Protein AF-A0A1Y2F1M3-F1 (afdb_monomer_lite)

Foldseek 3Di:
DDDDDPVRVVLVVCLVCVLVDQEPDAPPPDDPVSVLSSLLSDDLVSLVSHCVVYVVLLPDPSSQVSLLVVCCVVPVPVSVVVVVPDPPDRSNVVSVVVVVVVVVVVVVVVVVVVVVVVVVVVVVVVPDDDPPPDPDPPPDDDDDDDDDDDDDDDDDDDDDDDPDDDDDDDPDDDDDDDD

Organism: Protomyces lactucae-debilis (NCBI:txid2754530)

Radius of gyration: 35.71 Å; chains: 1; bounding box: 75×44×107 Å

Secondary structure (DSSP, 8-state):
-PPPPHHHHHHHHHHHTGGG-----STTSS-HHHHHHHHTT--HHHHHHHHHH-HHHHTSHHHHHHHHHHHHHH-HHHHHHHHHH-TT--HHHHHHHHHHHHHHHHHHHHHHHHHHHHHHHHHHHHT------------------------PPP-------------------------

Structure (mmCIF, N/CA/C/O backbone):
data_AF-A0A1Y2F1M3-F1
#
_entry.id   AF-A0A1Y2F1M3-F1
#
loop_
_atom_site.group_PDB
_atom_site.id
_atom_site.type_symbol
_atom_site.label_atom_id
_atom_site.label_alt_id
_atom_site.label_comp_id
_atom_site.label_asym_id
_atom_site.label_entity_id
_atom_site.label_seq_id
_atom_site.pdbx_PDB_ins_code
_atom_site.Cartn_x
_atom_site.Cartn_y
_atom_site.Cartn_z
_atom_site.occupancy
_atom_site.B_iso_or_equiv
_atom_site.auth_seq_id
_atom_site.auth_comp_id
_atom_site.auth_asym_id
_atom_site.auth_atom_id
_atom_site.pdbx_PDB_model_num
ATOM 1 N N . MET A 1 1 ? -11.551 -14.671 -33.622 1.00 55.53 1 MET A N 1
ATOM 2 C CA . MET A 1 1 ? -10.837 -14.282 -32.387 1.00 55.53 1 MET A CA 1
ATOM 3 C C . MET A 1 1 ? -9.359 -14.184 -32.732 1.00 55.53 1 MET A C 1
ATOM 5 O O . MET A 1 1 ? -8.810 -15.212 -33.111 1.00 55.53 1 MET A O 1
ATOM 9 N N . PRO A 1 2 ? -8.728 -12.999 -32.718 1.00 70.25 2 PRO A N 1
ATOM 10 C CA . PRO A 1 2 ? -7.291 -12.905 -32.959 1.00 70.25 2 PRO A CA 1
ATOM 11 C C . PRO A 1 2 ? -6.538 -13.632 -31.836 1.00 70.25 2 PRO A C 1
ATOM 13 O O . PRO A 1 2 ? -6.826 -13.426 -30.657 1.00 70.25 2 PRO A O 1
ATOM 16 N N . LEU A 1 3 ? -5.614 -14.520 -32.206 1.00 75.38 3 LEU A N 1
ATOM 17 C CA . LEU A 1 3 ? -4.755 -15.226 -31.258 1.00 75.38 3 LEU A CA 1
ATOM 18 C C . LEU A 1 3 ? -3.787 -14.218 -30.631 1.00 75.38 3 LEU A C 1
ATOM 20 O O . LEU A 1 3 ? -3.111 -13.475 -31.343 1.00 75.38 3 LEU A O 1
ATOM 24 N N . ALA A 1 4 ? -3.746 -14.174 -29.298 1.00 80.94 4 ALA A N 1
ATOM 25 C CA . ALA A 1 4 ? -2.808 -13.323 -28.578 1.00 80.94 4 ALA A CA 1
ATOM 26 C C . ALA A 1 4 ? -1.370 -13.741 -28.907 1.00 80.94 4 ALA A C 1
ATOM 28 O O . ALA A 1 4 ? -1.061 -14.933 -28.973 1.00 80.94 4 ALA A O 1
ATOM 29 N N . SER A 1 5 ? -0.483 -12.765 -29.096 1.00 89.50 5 SER A N 1
ATOM 30 C CA . SER A 1 5 ? 0.927 -13.059 -29.349 1.00 89.50 5 SER A CA 1
ATOM 31 C C . SER A 1 5 ? 1.571 -13.720 -28.127 1.00 89.50 5 SER A C 1
ATOM 33 O O . SER A 1 5 ? 1.155 -13.487 -26.988 1.00 89.50 5 SER A O 1
ATOM 35 N N . L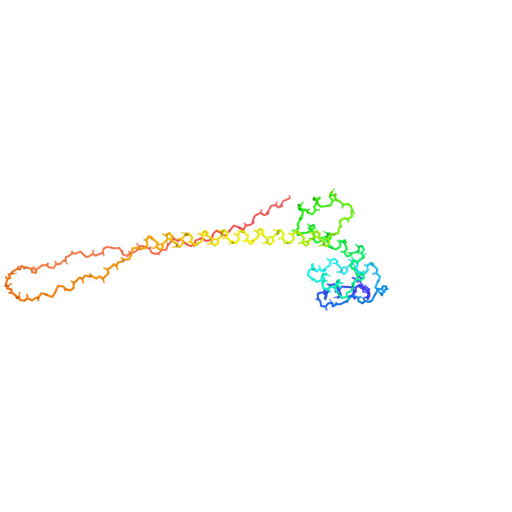EU A 1 6 ? 2.632 -14.507 -28.341 1.00 88.19 6 LEU A N 1
ATOM 36 C CA . LEU A 1 6 ? 3.381 -15.144 -27.249 1.00 88.19 6 LEU A CA 1
ATOM 37 C C . LEU A 1 6 ? 3.808 -14.117 -26.187 1.00 88.19 6 LEU A C 1
ATOM 39 O O . LEU A 1 6 ? 3.629 -14.342 -24.993 1.00 88.19 6 LEU A O 1
ATOM 43 N N . LYS A 1 7 ? 4.262 -12.937 -26.629 1.00 86.00 7 LYS A N 1
ATOM 44 C CA . LYS A 1 7 ? 4.606 -11.810 -25.754 1.00 86.00 7 LYS A CA 1
ATOM 45 C C . LYS A 1 7 ? 3.440 -11.410 -24.844 1.00 86.00 7 LYS A C 1
ATOM 47 O O . LYS A 1 7 ? 3.637 -11.231 -23.647 1.00 86.00 7 LYS A O 1
ATOM 52 N N . GLN A 1 8 ? 2.232 -11.279 -25.392 1.00 86.50 8 GLN A N 1
ATOM 53 C CA . GLN A 1 8 ? 1.041 -10.916 -24.617 1.00 86.50 8 GLN A CA 1
ATOM 54 C C . GLN A 1 8 ? 0.653 -12.007 -23.616 1.00 86.50 8 GLN A C 1
ATOM 56 O O . GLN A 1 8 ? 0.265 -11.692 -22.494 1.00 86.50 8 GLN A O 1
ATOM 61 N N . LEU A 1 9 ? 0.779 -13.283 -23.988 1.00 87.69 9 LEU A N 1
ATOM 62 C CA . LEU A 1 9 ? 0.504 -14.403 -23.084 1.00 87.69 9 LEU A CA 1
ATOM 63 C C . LEU A 1 9 ? 1.491 -14.439 -21.912 1.00 87.69 9 LEU A C 1
ATOM 65 O O . LEU A 1 9 ? 1.062 -14.566 -20.764 1.00 87.69 9 LEU A O 1
ATOM 69 N N . CYS A 1 10 ? 2.785 -14.256 -22.183 1.00 87.31 10 CYS A N 1
ATOM 70 C CA . CYS A 1 10 ? 3.816 -14.173 -21.151 1.00 87.31 10 CYS A CA 1
ATOM 71 C C . CYS A 1 10 ? 3.566 -12.991 -20.210 1.00 87.31 10 CYS A C 1
ATOM 73 O O . CYS A 1 10 ? 3.515 -13.185 -18.999 1.00 87.31 10 CYS A O 1
ATOM 75 N N . LEU A 1 11 ? 3.316 -11.795 -20.753 1.00 87.06 11 LEU A N 1
ATOM 76 C CA . LEU A 1 11 ? 2.997 -10.607 -19.956 1.00 87.06 11 LEU A CA 1
ATOM 77 C C . LEU A 1 11 ? 1.764 -10.817 -19.079 1.00 87.06 11 LEU A C 1
ATOM 79 O O . LEU A 1 11 ? 1.806 -10.542 -17.886 1.00 87.06 11 LEU A O 1
ATOM 83 N N . ASN A 1 12 ? 0.689 -11.373 -19.638 1.00 87.19 12 ASN A N 1
ATOM 84 C CA . ASN A 1 12 ? -0.524 -11.658 -18.880 1.00 87.19 12 ASN A CA 1
ATOM 85 C C . ASN A 1 12 ? -0.277 -12.666 -17.753 1.00 87.19 12 ASN A C 1
ATOM 87 O O . ASN A 1 12 ? -0.852 -12.526 -16.674 1.00 87.19 12 ASN A O 1
ATOM 91 N N . SER A 1 13 ? 0.561 -13.678 -17.986 1.00 87.94 13 SER A N 1
ATOM 92 C CA . SER A 1 13 ? 0.945 -14.643 -16.953 1.00 87.94 13 SER A CA 1
ATOM 93 C C . SER A 1 13 ? 1.765 -13.974 -15.845 1.00 87.94 13 SER A C 1
ATOM 95 O O . SER A 1 13 ? 1.431 -14.104 -14.665 1.00 87.94 13 SER A O 1
ATOM 97 N N . CYS A 1 14 ? 2.767 -13.172 -16.216 1.00 86.06 14 CYS A N 1
ATOM 98 C CA . CYS A 1 14 ? 3.593 -12.423 -15.272 1.00 86.06 14 CYS A CA 1
ATOM 99 C C . CYS A 1 14 ? 2.761 -11.435 -14.447 1.00 86.06 14 CYS A C 1
ATOM 101 O O . CYS A 1 14 ? 2.867 -11.439 -13.227 1.00 86.06 14 CYS A O 1
ATOM 103 N N . SER A 1 15 ? 1.862 -10.663 -15.064 1.00 85.69 15 SER A N 1
ATOM 104 C CA . SER A 1 15 ? 0.966 -9.741 -14.352 1.00 85.69 15 SER A CA 1
ATOM 105 C C . SER A 1 15 ? 0.033 -10.467 -13.378 1.00 85.69 15 SER A C 1
ATOM 107 O O . SER A 1 15 ? -0.210 -9.982 -12.274 1.00 85.69 15 SER A O 1
ATOM 109 N N . LYS A 1 16 ? -0.472 -11.655 -13.742 1.00 86.81 16 LYS A N 1
ATOM 110 C CA . LYS A 1 16 ? -1.315 -12.476 -12.852 1.00 86.81 16 LYS A CA 1
ATOM 111 C C . LYS A 1 16 ? -0.541 -13.018 -11.653 1.00 86.81 16 LYS A C 1
ATOM 113 O O . LYS A 1 16 ? -1.089 -13.102 -10.553 1.00 86.81 16 LYS A O 1
ATOM 118 N N . HIS A 1 17 ? 0.718 -13.388 -11.859 1.00 86.31 17 HIS A N 1
ATOM 119 C CA . HIS A 1 17 ? 1.570 -14.000 -10.842 1.00 86.31 17 HIS A CA 1
ATOM 120 C C . HIS A 1 17 ? 2.622 -13.046 -10.272 1.00 86.31 17 HIS A C 1
ATOM 122 O O . HIS A 1 17 ? 3.527 -13.494 -9.577 1.00 86.31 17 HIS A O 1
ATOM 128 N N . ILE A 1 18 ? 2.455 -11.736 -10.469 1.00 85.31 18 ILE A N 1
ATOM 129 C CA . ILE A 1 18 ? 3.418 -10.701 -10.072 1.00 85.31 18 ILE A CA 1
ATOM 130 C C . ILE A 1 18 ? 3.760 -10.744 -8.578 1.00 85.31 18 ILE A C 1
ATOM 132 O O . ILE A 1 18 ? 4.882 -10.47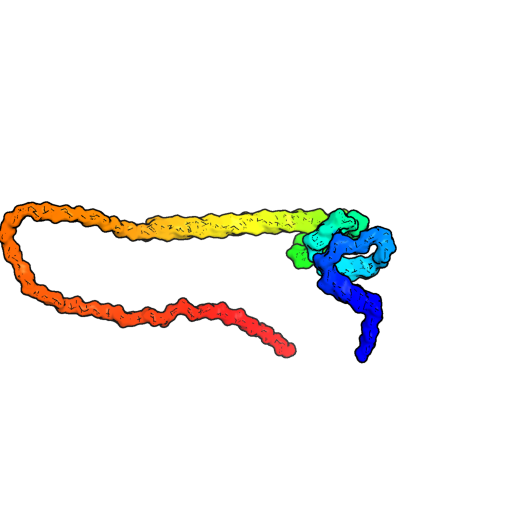4 -8.183 1.00 85.31 18 ILE A O 1
ATOM 136 N N . ARG A 1 19 ? 2.817 -11.181 -7.735 1.00 82.75 19 ARG A N 1
ATOM 137 C CA . ARG A 1 19 ? 3.015 -11.343 -6.282 1.00 82.75 19 ARG A CA 1
ATOM 138 C C . ARG A 1 19 ? 3.981 -12.469 -5.904 1.00 82.75 19 ARG A C 1
ATOM 140 O O . ARG A 1 19 ? 4.416 -12.530 -4.765 1.00 82.75 19 ARG A O 1
ATOM 147 N N . ARG A 1 20 ? 4.236 -13.400 -6.825 1.00 85.81 20 ARG A N 1
ATOM 148 C CA . ARG A 1 20 ? 5.193 -14.501 -6.657 1.00 85.81 20 ARG A CA 1
ATOM 149 C C . ARG A 1 20 ? 6.558 -14.162 -7.247 1.00 85.81 20 ARG A C 1
ATOM 151 O O . ARG A 1 20 ? 7.470 -14.967 -7.117 1.00 85.81 20 ARG A O 1
ATOM 158 N N . LEU A 1 21 ? 6.675 -13.030 -7.942 1.00 83.81 21 LEU A N 1
ATOM 159 C CA . LEU A 1 21 ? 7.947 -12.591 -8.481 1.00 83.81 21 LEU A CA 1
ATOM 160 C C . LEU A 1 21 ? 8.755 -11.953 -7.361 1.00 83.81 21 LEU A C 1
ATOM 162 O O . LEU A 1 21 ? 8.313 -11.017 -6.698 1.00 83.81 21 LEU A O 1
ATOM 166 N N . ASP A 1 22 ? 9.935 -12.520 -7.159 1.00 82.75 22 ASP A N 1
ATOM 167 C CA . ASP A 1 22 ? 10.855 -12.123 -6.110 1.00 82.75 22 ASP A CA 1
ATOM 168 C C . ASP A 1 22 ? 11.812 -11.019 -6.568 1.00 82.75 22 ASP A C 1
ATOM 170 O O . ASP A 1 22 ? 12.221 -10.204 -5.749 1.00 82.75 22 ASP A O 1
ATOM 174 N N . SER A 1 23 ? 12.151 -10.991 -7.857 1.00 80.94 23 SER A N 1
ATOM 175 C CA . SER A 1 23 ? 13.019 -10.006 -8.506 1.00 80.94 23 SER A CA 1
ATOM 176 C C . SER A 1 23 ? 12.590 -9.840 -9.966 1.00 80.94 23 SER A C 1
ATOM 178 O O . SER A 1 23 ? 12.027 -10.765 -10.561 1.00 80.94 23 SER A O 1
ATOM 180 N N . LEU A 1 24 ? 12.849 -8.663 -10.541 1.00 80.00 24 LEU A N 1
ATOM 181 C CA . LEU A 1 24 ? 12.664 -8.390 -11.972 1.00 80.00 24 LEU A CA 1
ATOM 182 C C . LEU A 1 24 ? 13.940 -8.647 -12.792 1.00 80.00 24 LEU A C 1
ATOM 184 O O . LEU A 1 24 ? 13.949 -8.378 -13.990 1.00 80.00 24 LEU A O 1
ATOM 188 N N . GLY A 1 25 ? 14.981 -9.206 -12.168 1.00 79.31 25 GLY A N 1
ATOM 189 C CA . GLY A 1 25 ? 16.287 -9.431 -12.780 1.00 79.31 25 GLY A CA 1
ATOM 190 C C . GLY A 1 25 ? 17.208 -8.216 -12.671 1.00 79.31 25 GLY A C 1
ATOM 191 O O . GLY A 1 25 ? 16.976 -7.305 -11.868 1.00 79.31 25 GLY A O 1
ATOM 192 N N . ASP A 1 26 ? 18.266 -8.236 -13.474 1.00 78.88 26 ASP A N 1
ATOM 193 C CA . ASP A 1 26 ? 19.271 -7.179 -13.536 1.00 78.88 26 ASP A CA 1
ATOM 194 C C . ASP A 1 26 ? 18.840 -6.020 -14.442 1.00 78.88 26 ASP A C 1
ATOM 196 O O . ASP A 1 26 ? 17.967 -6.147 -15.311 1.00 78.88 26 ASP A O 1
ATOM 200 N N . GLU A 1 27 ? 19.477 -4.873 -14.224 1.00 75.44 27 GLU A N 1
ATOM 201 C CA . GLU A 1 27 ? 19.239 -3.650 -14.980 1.00 75.44 27 GLU A CA 1
ATOM 202 C C . GLU A 1 27 ? 19.441 -3.881 -16.490 1.00 75.44 27 GLU A C 1
ATOM 204 O O . GLU A 1 27 ? 20.417 -4.488 -16.930 1.00 75.44 27 GLU A O 1
ATOM 209 N N . GLY A 1 28 ? 18.490 -3.415 -17.303 1.00 71.62 28 GLY A N 1
ATOM 210 C CA . GLY A 1 28 ? 18.563 -3.487 -18.768 1.00 71.62 28 GLY A CA 1
ATOM 211 C C . GLY A 1 28 ? 18.064 -4.788 -19.410 1.00 71.62 28 GLY A C 1
ATOM 212 O O . GLY A 1 28 ? 17.881 -4.816 -20.626 1.00 71.62 28 GLY A O 1
ATOM 213 N N . LEU A 1 29 ? 17.765 -5.842 -18.639 1.00 78.69 29 LEU A N 1
ATOM 214 C CA . LEU A 1 29 ? 17.226 -7.094 -19.198 1.00 78.69 29 LEU A CA 1
ATOM 215 C C . LEU A 1 29 ? 15.770 -6.968 -19.665 1.00 78.69 29 LEU A C 1
ATOM 217 O O . LEU A 1 29 ? 15.358 -7.630 -20.621 1.00 78.69 29 LEU A O 1
ATOM 221 N N . LEU A 1 30 ? 14.974 -6.133 -18.991 1.00 80.12 30 LEU A N 1
ATOM 222 C CA . LEU A 1 30 ? 13.570 -5.922 -19.330 1.00 80.12 30 LEU A CA 1
ATOM 223 C C . LEU A 1 30 ? 13.354 -4.540 -19.957 1.00 80.12 30 LEU A C 1
ATOM 225 O O . LEU A 1 30 ? 13.775 -3.532 -19.390 1.00 80.12 30 LEU A O 1
ATOM 229 N N . PRO A 1 31 ? 12.615 -4.455 -21.078 1.00 83.81 31 PRO A N 1
ATOM 230 C CA . PRO A 1 31 ? 12.198 -3.174 -21.627 1.00 83.81 31 PRO A CA 1
ATOM 231 C C . PRO A 1 31 ? 11.356 -2.379 -20.624 1.00 83.81 31 PRO A C 1
ATOM 233 O O . PRO A 1 31 ? 10.439 -2.927 -20.007 1.00 83.81 31 PRO A O 1
ATOM 236 N N . VAL A 1 32 ? 11.580 -1.065 -20.554 1.00 80.88 32 VAL A N 1
ATOM 237 C CA . VAL A 1 32 ? 10.852 -0.141 -19.660 1.00 80.88 32 VAL A CA 1
ATOM 238 C C . VAL A 1 32 ? 9.332 -0.281 -19.808 1.00 80.88 32 VAL A C 1
ATOM 240 O O . VAL A 1 32 ? 8.611 -0.391 -18.822 1.00 80.88 32 VAL A O 1
ATOM 243 N N . ALA A 1 33 ? 8.839 -0.421 -21.043 1.00 83.31 33 ALA A N 1
ATOM 244 C CA . ALA A 1 33 ? 7.413 -0.608 -21.318 1.00 83.31 33 ALA A CA 1
ATOM 245 C C . ALA A 1 33 ? 6.816 -1.888 -20.697 1.00 83.31 33 ALA A C 1
ATOM 247 O O . ALA A 1 33 ? 5.624 -1.930 -20.394 1.00 83.31 33 ALA A O 1
ATOM 248 N N . VAL A 1 34 ? 7.618 -2.945 -20.524 1.00 84.25 34 VAL A N 1
ATOM 249 C CA . VAL A 1 34 ? 7.188 -4.182 -19.855 1.00 84.25 34 VAL A CA 1
ATOM 250 C C . VAL A 1 34 ? 7.118 -3.963 -18.349 1.00 84.25 34 VAL A C 1
ATOM 252 O O . VAL A 1 34 ? 6.125 -4.334 -17.726 1.00 84.25 34 VAL A O 1
ATOM 255 N N . ILE A 1 35 ? 8.131 -3.310 -17.781 1.00 85.62 35 ILE A N 1
ATOM 256 C CA . ILE A 1 35 ? 8.192 -2.979 -16.353 1.00 85.62 35 ILE A CA 1
ATOM 257 C C . ILE A 1 35 ? 6.983 -2.120 -15.968 1.00 85.62 35 ILE A C 1
ATOM 259 O O . ILE A 1 35 ? 6.242 -2.487 -15.059 1.00 85.62 35 ILE A O 1
ATOM 263 N N . ALA A 1 36 ? 6.697 -1.070 -16.740 1.00 85.31 36 ALA A N 1
ATOM 264 C CA . ALA A 1 36 ? 5.530 -0.203 -16.574 1.00 85.31 36 ALA A CA 1
ATOM 265 C C . ALA A 1 36 ? 4.207 -0.983 -16.477 1.00 85.31 36 ALA A C 1
ATOM 267 O O . ALA A 1 36 ? 3.336 -0.691 -15.658 1.00 85.31 36 ALA A O 1
ATOM 268 N N . GLN A 1 37 ? 4.028 -1.996 -17.331 1.00 85.44 37 GLN A N 1
ATOM 269 C CA . GLN A 1 37 ? 2.811 -2.810 -17.354 1.00 85.44 37 GLN A CA 1
ATOM 270 C C . GLN A 1 37 ? 2.717 -3.748 -16.153 1.00 85.44 37 GLN A C 1
ATOM 272 O O . GLN A 1 37 ? 1.628 -3.930 -15.608 1.00 85.44 37 GLN A O 1
ATOM 277 N N . LEU A 1 38 ? 3.840 -4.325 -15.731 1.00 85.19 38 LEU A N 1
ATOM 278 C CA . LEU A 1 38 ? 3.889 -5.208 -14.571 1.00 85.19 38 LEU A CA 1
ATOM 279 C C . LEU A 1 38 ? 3.634 -4.426 -13.277 1.00 85.19 38 LEU A C 1
ATOM 281 O O . LEU A 1 38 ? 2.793 -4.837 -12.475 1.00 85.19 38 LEU A O 1
ATOM 285 N N . LEU A 1 39 ? 4.284 -3.269 -13.111 1.00 86.06 39 LEU A N 1
ATOM 286 C CA . LEU A 1 39 ? 4.196 -2.435 -11.910 1.00 86.06 39 LEU A CA 1
ATOM 287 C C . LEU A 1 39 ? 2.778 -1.922 -11.626 1.00 86.06 39 LEU A C 1
ATOM 289 O O . LEU A 1 39 ? 2.384 -1.839 -10.466 1.00 86.06 39 LEU A O 1
ATOM 293 N N . LYS A 1 40 ? 1.951 -1.691 -12.654 1.00 84.75 40 LYS A N 1
ATOM 294 C CA . LYS A 1 40 ? 0.533 -1.297 -12.490 1.00 84.75 40 LYS A CA 1
ATOM 295 C C . LYS A 1 40 ? -0.296 -2.281 -11.661 1.00 84.75 40 LYS A C 1
ATOM 297 O O . LYS A 1 40 ? -1.297 -1.894 -11.058 1.00 84.75 40 LYS A O 1
ATOM 302 N N . HIS A 1 41 ? 0.084 -3.556 -11.659 1.00 84.44 41 HIS A N 1
ATOM 303 C CA . HIS A 1 41 ? -0.634 -4.616 -10.951 1.00 84.44 41 HIS A CA 1
ATOM 304 C C . HIS A 1 41 ? 0.003 -4.989 -9.608 1.00 84.44 41 HIS A C 1
ATOM 306 O O . HIS A 1 41 ? -0.561 -5.799 -8.863 1.00 84.44 41 HIS A O 1
ATOM 312 N N . VAL A 1 42 ? 1.158 -4.405 -9.289 1.00 88.56 42 VAL A N 1
ATOM 313 C CA . VAL A 1 42 ? 1.871 -4.650 -8.039 1.00 88.56 42 VAL A CA 1
ATOM 314 C C . VAL A 1 42 ? 1.108 -4.007 -6.875 1.00 88.56 42 VAL A C 1
ATOM 316 O O . VAL A 1 42 ? 0.364 -3.040 -7.025 1.00 88.56 42 VAL A O 1
ATOM 319 N N . LEU A 1 43 ? 1.219 -4.619 -5.697 1.00 89.25 43 LEU A N 1
ATOM 320 C CA . LEU A 1 43 ? 0.732 -4.037 -4.449 1.00 89.25 43 LEU A CA 1
ATOM 321 C C . LEU A 1 43 ? 1.867 -3.249 -3.784 1.00 89.25 43 LEU A C 1
ATOM 323 O O . LEU A 1 43 ? 2.998 -3.726 -3.847 1.00 89.25 43 LEU A O 1
ATOM 327 N N . PRO A 1 44 ? 1.577 -2.164 -3.048 1.00 89.31 44 PRO A N 1
ATOM 328 C CA . PRO A 1 44 ? 2.592 -1.365 -2.353 1.00 89.31 44 PRO A CA 1
ATOM 329 C C . PRO A 1 44 ? 3.614 -2.196 -1.556 1.00 89.31 44 PRO A C 1
ATOM 331 O O . PRO A 1 44 ? 4.818 -2.016 -1.699 1.00 89.31 44 PRO A O 1
ATOM 334 N N . ASP A 1 45 ? 3.145 -3.183 -0.786 1.00 88.75 45 ASP A N 1
ATOM 335 C CA . ASP A 1 45 ? 4.019 -4.038 0.033 1.00 88.75 45 ASP A CA 1
ATOM 336 C C . ASP A 1 45 ? 4.946 -4.931 -0.804 1.00 88.75 45 ASP A C 1
ATOM 338 O O . ASP A 1 45 ? 6.050 -5.264 -0.381 1.00 88.75 45 ASP A O 1
ATOM 342 N N . HIS A 1 46 ? 4.492 -5.357 -1.986 1.00 89.88 46 HIS A N 1
ATOM 343 C CA . HIS A 1 46 ? 5.320 -6.135 -2.907 1.00 89.88 46 HIS A CA 1
ATOM 344 C C . HIS A 1 46 ? 6.277 -5.234 -3.685 1.00 89.88 46 HIS A C 1
ATOM 346 O O . HIS A 1 46 ? 7.389 -5.663 -3.966 1.00 89.88 46 HIS A O 1
ATOM 352 N N . LEU A 1 47 ? 5.877 -3.997 -3.992 1.00 90.25 47 LEU A N 1
ATOM 353 C CA . LEU A 1 47 ? 6.744 -3.021 -4.644 1.00 90.25 47 LEU A CA 1
ATOM 354 C C . LEU A 1 47 ? 7.972 -2.720 -3.778 1.00 90.25 47 LEU A C 1
ATOM 356 O O . LEU A 1 47 ? 9.086 -2.778 -4.281 1.00 90.25 47 LEU A O 1
ATOM 360 N N . LEU A 1 48 ? 7.785 -2.540 -2.464 1.00 89.31 48 LEU A N 1
ATOM 361 C CA . LEU A 1 48 ? 8.897 -2.377 -1.517 1.00 89.31 48 LEU A CA 1
ATOM 362 C C . LEU A 1 48 ? 9.868 -3.561 -1.544 1.00 89.31 48 LEU A C 1
ATOM 364 O O . LEU A 1 48 ? 11.073 -3.362 -1.641 1.00 89.31 48 LEU A O 1
ATOM 368 N N . LYS A 1 49 ? 9.350 -4.794 -1.508 1.00 89.88 49 LYS A N 1
ATOM 369 C CA . LYS A 1 49 ? 10.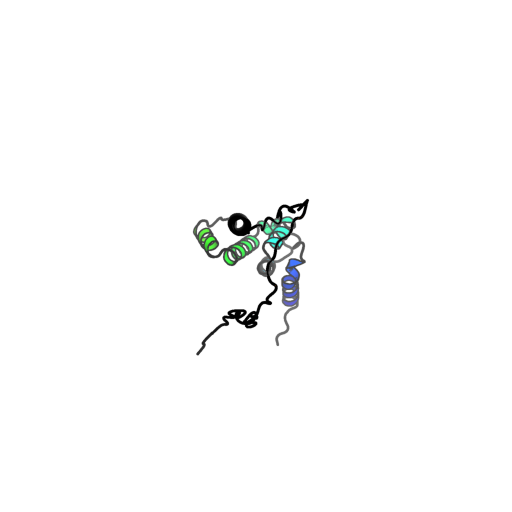186 -6.006 -1.556 1.00 89.88 49 LYS A CA 1
ATOM 370 C C . LYS A 1 49 ? 10.949 -6.140 -2.873 1.00 89.88 49 LYS A C 1
ATOM 372 O O . LYS A 1 49 ? 12.081 -6.616 -2.881 1.00 89.88 49 LYS A O 1
ATOM 377 N N . LEU A 1 50 ? 10.320 -5.751 -3.982 1.00 88.25 50 LEU A N 1
ATOM 378 C CA . LEU A 1 50 ? 10.968 -5.735 -5.291 1.00 88.25 50 LEU A CA 1
ATOM 379 C C . LEU A 1 50 ? 12.084 -4.689 -5.331 1.00 88.25 50 LEU A C 1
ATOM 381 O O . LEU A 1 50 ? 13.169 -4.998 -5.803 1.00 88.25 50 LEU A O 1
ATOM 385 N N . GLU A 1 51 ? 11.863 -3.497 -4.779 1.00 88.94 51 GLU A N 1
ATOM 386 C CA . GLU A 1 51 ? 12.888 -2.451 -4.680 1.00 88.94 51 GLU A CA 1
ATOM 387 C C . GLU A 1 51 ? 14.055 -2.844 -3.762 1.00 88.94 51 GLU A C 1
ATOM 389 O O . GLU A 1 51 ? 15.199 -2.510 -4.053 1.00 88.94 51 GLU A O 1
ATOM 394 N N . GLU A 1 52 ? 13.797 -3.581 -2.679 1.00 88.31 52 GLU A N 1
ATOM 395 C CA . GLU A 1 52 ? 14.847 -4.106 -1.791 1.00 88.31 52 GLU A CA 1
ATOM 396 C C . GLU A 1 52 ? 15.765 -5.114 -2.496 1.00 88.31 52 GLU A C 1
ATOM 398 O O . GLU A 1 52 ? 16.959 -5.175 -2.205 1.00 88.31 52 GLU A O 1
ATOM 403 N N . ARG A 1 53 ? 15.223 -5.908 -3.425 1.00 86.81 53 ARG A N 1
ATOM 404 C CA . ARG A 1 53 ? 15.976 -6.937 -4.162 1.00 86.81 53 ARG A CA 1
ATOM 405 C C . ARG A 1 53 ? 16.539 -6.453 -5.493 1.00 86.81 53 ARG A C 1
ATOM 407 O O . ARG A 1 53 ? 17.525 -7.007 -5.969 1.00 86.81 53 ARG A O 1
ATOM 414 N N . SER A 1 54 ? 15.935 -5.423 -6.072 1.00 85.81 54 SER A N 1
ATOM 415 C CA . SER A 1 54 ? 16.336 -4.788 -7.324 1.00 85.81 54 SER A CA 1
ATOM 416 C C . SER A 1 54 ? 16.452 -3.272 -7.098 1.00 85.81 54 SER A C 1
ATOM 418 O O . SER A 1 54 ? 15.538 -2.533 -7.467 1.00 85.81 54 SER A O 1
ATOM 420 N N . PRO A 1 55 ? 17.562 -2.774 -6.512 1.00 83.81 55 PRO A N 1
ATOM 421 C CA . PRO A 1 55 ? 17.705 -1.358 -6.144 1.00 83.81 55 PRO A CA 1
ATOM 422 C C . PRO A 1 55 ? 17.593 -0.388 -7.326 1.00 83.81 55 PRO A C 1
ATOM 424 O O . PRO A 1 55 ? 17.124 0.738 -7.164 1.00 83.81 55 PRO A O 1
ATOM 427 N N . TRP A 1 56 ? 17.971 -0.838 -8.526 1.00 85.00 56 TRP A N 1
ATOM 428 C CA . TRP A 1 56 ? 17.850 -0.078 -9.774 1.00 85.00 56 TRP A CA 1
ATOM 429 C C . TRP A 1 56 ? 16.392 0.303 -10.094 1.00 85.00 56 TRP A C 1
ATOM 431 O O . TRP A 1 56 ? 16.125 1.359 -10.672 1.00 85.00 56 TRP A O 1
ATOM 441 N N . LEU A 1 57 ? 15.422 -0.507 -9.653 1.00 83.62 57 LEU A N 1
ATOM 442 C CA . LEU A 1 57 ? 13.998 -0.256 -9.866 1.00 83.62 57 LEU A CA 1
ATOM 443 C C . LEU A 1 57 ? 13.541 1.024 -9.159 1.00 83.62 57 LEU A C 1
ATOM 445 O O . LEU A 1 57 ? 12.771 1.790 -9.731 1.00 83.62 57 LEU A O 1
ATOM 449 N N . ALA A 1 58 ? 14.048 1.285 -7.951 1.00 82.44 58 ALA A N 1
ATOM 450 C CA . ALA A 1 58 ? 13.630 2.421 -7.129 1.00 82.44 58 ALA A CA 1
ATOM 451 C C . ALA A 1 58 ? 13.968 3.783 -7.766 1.00 82.44 58 ALA A C 1
ATOM 453 O O . ALA A 1 58 ? 13.275 4.769 -7.526 1.00 82.44 58 ALA A O 1
ATOM 454 N N . GLN A 1 59 ? 15.014 3.834 -8.596 1.00 79.94 59 GLN A N 1
ATOM 455 C CA . GLN A 1 59 ? 15.446 5.048 -9.299 1.00 79.94 59 GLN A CA 1
ATOM 456 C C . GLN A 1 59 ? 14.713 5.249 -10.635 1.00 79.94 59 GLN A C 1
ATOM 458 O O . GLN A 1 59 ? 14.863 6.281 -11.285 1.00 79.94 59 GLN A O 1
ATOM 463 N N . THR A 1 60 ? 13.912 4.270 -11.062 1.00 83.25 60 THR A N 1
ATOM 464 C CA . THR A 1 60 ? 13.223 4.316 -12.350 1.00 83.25 60 THR A CA 1
ATOM 465 C C . THR A 1 60 ? 11.946 5.156 -12.247 1.00 83.25 60 THR A C 1
ATOM 467 O O . THR A 1 60 ? 11.157 4.997 -11.314 1.00 83.25 60 THR A O 1
ATOM 470 N N . ALA A 1 61 ? 11.675 5.993 -13.255 1.00 83.50 61 ALA A N 1
ATOM 471 C CA . ALA A 1 61 ? 10.454 6.810 -13.328 1.00 83.50 61 ALA A CA 1
ATOM 472 C C . ALA A 1 61 ? 9.156 5.979 -13.226 1.00 83.50 61 ALA A C 1
ATOM 474 O O . ALA A 1 61 ? 8.165 6.428 -12.658 1.00 83.50 61 ALA A O 1
ATOM 475 N N . GLU A 1 62 ? 9.173 4.739 -13.720 1.00 86.25 62 GLU A N 1
ATOM 476 C CA . GLU A 1 62 ? 8.041 3.808 -13.653 1.00 86.25 62 GLU A CA 1
ATOM 477 C C . GLU A 1 62 ? 7.702 3.369 -12.219 1.00 86.25 62 GLU A C 1
ATOM 479 O O . GLU A 1 62 ? 6.530 3.185 -11.890 1.00 86.25 62 GLU A O 1
ATOM 484 N N . ALA A 1 63 ? 8.705 3.223 -11.345 1.00 86.19 63 ALA A N 1
ATOM 485 C CA . ALA A 1 63 ? 8.472 2.899 -9.939 1.00 86.19 63 ALA A CA 1
ATOM 486 C C . ALA A 1 63 ? 7.847 4.088 -9.203 1.00 86.19 63 ALA A C 1
ATOM 488 O O . ALA A 1 63 ? 6.877 3.918 -8.465 1.00 86.19 63 ALA A O 1
ATOM 489 N N . GLN A 1 64 ? 8.326 5.302 -9.483 1.00 88.31 64 GLN A N 1
ATOM 490 C CA . GLN A 1 64 ? 7.732 6.533 -8.957 1.00 88.31 64 GLN A CA 1
ATOM 491 C C . GLN A 1 64 ? 6.286 6.720 -9.439 1.00 88.31 64 GLN A C 1
ATOM 493 O O . GLN A 1 64 ? 5.399 6.990 -8.631 1.00 88.31 64 GLN A O 1
ATOM 498 N N . ALA A 1 65 ? 6.005 6.460 -10.719 1.00 87.56 65 ALA A N 1
ATOM 499 C CA . ALA A 1 65 ? 4.645 6.486 -11.258 1.00 87.56 65 ALA A CA 1
ATOM 500 C C . ALA A 1 65 ? 3.732 5.423 -10.612 1.00 87.56 65 ALA A C 1
ATOM 502 O O . 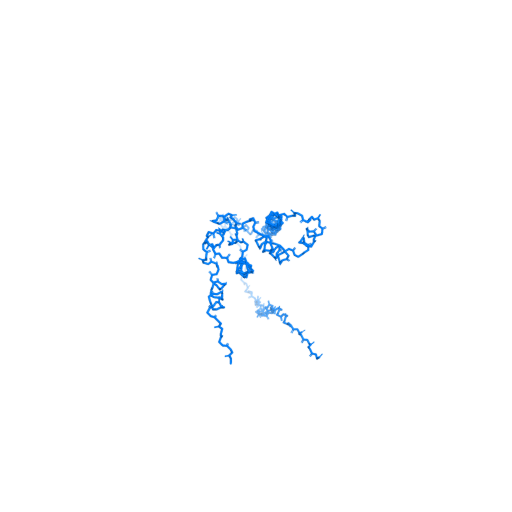ALA A 1 65 ? 2.550 5.675 -10.360 1.00 87.56 65 ALA A O 1
ATOM 503 N N . ALA A 1 66 ? 4.263 4.234 -10.302 1.00 89.31 66 ALA A N 1
ATOM 504 C CA . ALA A 1 66 ? 3.520 3.201 -9.583 1.00 89.31 66 ALA A CA 1
ATOM 505 C C . ALA A 1 66 ? 3.180 3.636 -8.146 1.00 89.31 66 ALA A C 1
ATOM 507 O O . ALA A 1 66 ? 2.040 3.461 -7.700 1.00 89.31 66 ALA A O 1
ATOM 508 N N . TRP A 1 67 ? 4.128 4.262 -7.441 1.00 90.88 67 TRP A N 1
ATOM 509 C CA . TRP A 1 67 ? 3.897 4.840 -6.116 1.00 90.88 67 TRP A CA 1
ATOM 510 C C . TRP A 1 67 ? 2.864 5.962 -6.141 1.00 90.88 67 TRP A C 1
ATOM 512 O O . TRP A 1 67 ? 1.930 5.934 -5.339 1.00 90.88 67 TRP A O 1
ATOM 522 N N . GLN A 1 68 ? 2.960 6.887 -7.095 1.00 88.88 68 GLN A N 1
ATOM 523 C CA . GLN A 1 68 ? 1.973 7.946 -7.302 1.00 88.88 68 GLN A CA 1
ATOM 524 C C . GLN A 1 68 ? 0.567 7.362 -7.491 1.00 88.88 68 GLN A C 1
ATOM 526 O O . GLN A 1 68 ? -0.368 7.717 -6.771 1.00 88.88 68 GLN A O 1
ATOM 531 N N . ALA A 1 69 ? 0.418 6.375 -8.382 1.00 88.56 69 ALA A N 1
ATOM 532 C CA . ALA A 1 69 ? -0.859 5.703 -8.605 1.00 88.56 69 ALA A CA 1
ATOM 533 C C . ALA A 1 69 ? -1.399 5.028 -7.329 1.00 88.56 69 ALA A C 1
ATOM 535 O O . ALA A 1 69 ? -2.611 4.993 -7.095 1.00 88.56 69 ALA A O 1
ATOM 536 N N . HIS A 1 70 ? -0.523 4.491 -6.477 1.00 89.81 70 HIS A N 1
ATOM 537 C CA . HIS A 1 70 ? -0.916 3.940 -5.183 1.00 89.81 70 HIS A CA 1
ATOM 538 C C . HIS A 1 70 ? -1.361 5.013 -4.188 1.00 89.81 70 HIS A C 1
ATOM 540 O O . HIS A 1 70 ? -2.378 4.806 -3.520 1.00 89.81 70 HIS A O 1
ATOM 546 N N . VAL A 1 71 ? -0.657 6.144 -4.109 1.00 89.62 71 VAL A N 1
ATOM 547 C CA . VAL A 1 71 ? -1.032 7.279 -3.256 1.00 89.62 71 VAL A CA 1
ATOM 548 C C . VAL A 1 71 ? -2.401 7.811 -3.661 1.00 89.62 71 VAL A C 1
ATOM 550 O O . VAL A 1 71 ? -3.297 7.835 -2.823 1.00 89.62 71 VAL A O 1
ATOM 553 N N . LEU A 1 72 ? -2.615 8.114 -4.942 1.00 87.56 72 LEU A N 1
ATOM 554 C CA . LEU A 1 72 ? -3.900 8.614 -5.444 1.00 87.56 72 LEU A CA 1
ATOM 555 C C . LEU A 1 72 ? -5.047 7.625 -5.210 1.00 87.56 72 LEU A C 1
ATOM 557 O O . LEU A 1 72 ? -6.160 8.013 -4.860 1.00 87.56 72 LEU A O 1
ATOM 561 N N . ARG A 1 73 ? -4.789 6.320 -5.358 1.00 87.75 73 ARG A N 1
ATOM 562 C CA . ARG A 1 73 ? -5.816 5.290 -5.149 1.00 87.75 73 ARG A CA 1
ATOM 563 C C . ARG A 1 73 ? -6.200 5.126 -3.678 1.00 87.75 73 ARG A C 1
ATOM 565 O O . ARG A 1 73 ? -7.359 4.842 -3.385 1.00 87.75 73 ARG A O 1
ATOM 572 N N . VAL A 1 74 ? -5.236 5.208 -2.761 1.00 87.31 74 VAL A N 1
ATOM 573 C CA . VAL A 1 74 ? -5.462 4.943 -1.327 1.00 87.31 74 VAL A CA 1
ATOM 574 C C . VAL A 1 74 ? -5.836 6.218 -0.566 1.00 87.31 74 VAL A C 1
ATOM 576 O O . VAL A 1 74 ? -6.634 6.159 0.371 1.00 87.31 74 VAL A O 1
ATOM 579 N N . PHE A 1 75 ? -5.294 7.359 -0.982 1.00 86.88 75 PHE A N 1
ATOM 580 C CA . PHE A 1 75 ? -5.413 8.661 -0.337 1.00 86.88 75 PHE A CA 1
ATOM 581 C C . PHE A 1 75 ? -5.743 9.751 -1.371 1.00 86.88 75 PHE A C 1
ATOM 583 O O . PHE A 1 75 ? -4.949 10.668 -1.538 1.00 86.88 75 PHE A O 1
ATOM 590 N N . PRO A 1 76 ? -6.902 9.706 -2.055 1.00 82.44 76 PRO A N 1
ATOM 591 C CA . PRO A 1 76 ? -7.199 10.618 -3.166 1.00 82.44 76 PRO A CA 1
ATOM 592 C C . PRO A 1 76 ? -7.066 12.097 -2.779 1.00 82.44 76 PRO A C 1
ATOM 594 O O . PRO A 1 76 ? -6.359 12.847 -3.436 1.00 82.44 76 PRO A O 1
ATOM 597 N N . ARG A 1 77 ? -7.638 12.494 -1.635 1.00 80.56 77 ARG A N 1
ATOM 598 C CA . ARG A 1 77 ? -7.604 13.889 -1.171 1.00 80.56 77 ARG A CA 1
ATOM 599 C C . ARG A 1 77 ? -6.198 14.382 -0.812 1.00 80.56 77 ARG A C 1
ATOM 601 O O . ARG A 1 77 ? -5.835 15.491 -1.164 1.00 80.56 77 ARG A O 1
ATOM 608 N N . SER A 1 78 ? -5.420 13.568 -0.100 1.00 77.38 78 SER A N 1
ATOM 609 C CA . SER A 1 78 ? -4.053 13.947 0.278 1.00 77.38 78 SER A CA 1
ATOM 610 C C . SER A 1 78 ? -3.089 13.824 -0.901 1.00 77.38 78 SER A C 1
ATOM 612 O O . SER A 1 78 ? -2.137 14.581 -0.989 1.00 77.38 78 SER A O 1
ATOM 614 N N . GLY A 1 79 ? -3.335 12.890 -1.821 1.00 72.62 79 GLY A N 1
ATOM 615 C CA . GLY A 1 79 ? -2.543 12.712 -3.032 1.00 72.62 79 GLY A CA 1
ATOM 616 C C . GLY A 1 79 ? -2.632 13.916 -3.965 1.00 72.62 79 GLY A C 1
ATOM 617 O O . GLY A 1 79 ? -1.597 14.382 -4.417 1.00 72.62 79 GLY A O 1
ATOM 618 N N . GLU A 1 80 ? -3.832 14.465 -4.173 1.00 74.06 80 GLU A N 1
ATOM 619 C CA . GLU A 1 80 ? -4.029 15.701 -4.948 1.00 74.06 80 GLU A CA 1
ATOM 620 C C . GLU A 1 80 ? -3.288 16.897 -4.321 1.00 74.06 80 GLU A C 1
ATOM 622 O O . GLU A 1 80 ? -2.637 17.664 -5.027 1.00 74.06 80 GLU A O 1
ATOM 627 N N . GLU A 1 81 ? -3.320 17.034 -2.989 1.00 72.94 81 GLU A N 1
ATOM 628 C CA . GLU A 1 81 ? -2.570 18.075 -2.264 1.00 72.94 81 GLU A CA 1
ATOM 629 C C . GLU A 1 81 ? -1.047 17.929 -2.452 1.00 72.94 81 GLU A C 1
ATOM 631 O O . GLU A 1 81 ? -0.349 18.928 -2.622 1.00 72.94 81 GLU A O 1
ATOM 636 N N . TYR A 1 82 ? -0.535 16.694 -2.472 1.00 69.25 82 TYR A N 1
ATOM 637 C CA . TYR A 1 82 ? 0.878 16.410 -2.736 1.00 69.25 82 TYR A CA 1
ATOM 638 C C . TYR A 1 82 ? 1.273 16.632 -4.207 1.00 69.25 82 TYR A C 1
ATOM 640 O O . TYR A 1 82 ? 2.359 17.148 -4.456 1.00 69.25 82 TYR A O 1
ATOM 648 N N . GLU A 1 83 ? 0.406 16.305 -5.174 1.00 69.69 83 GLU A N 1
ATOM 649 C CA . GLU A 1 83 ? 0.646 16.569 -6.607 1.00 69.69 83 GLU A CA 1
ATOM 650 C C . GLU A 1 83 ? 0.747 18.064 -6.920 1.00 69.69 83 GLU A C 1
ATOM 652 O O . GLU A 1 83 ? 1.545 18.474 -7.760 1.00 69.69 83 GLU A O 1
ATOM 657 N N . LEU A 1 84 ? -0.060 18.881 -6.243 1.00 61.81 84 LEU A N 1
ATOM 658 C CA . LEU A 1 84 ? -0.075 20.334 -6.410 1.00 61.81 84 LEU A CA 1
ATOM 659 C C . LEU A 1 84 ? 1.099 21.029 -5.704 1.00 61.81 84 LEU A C 1
ATOM 661 O O . LEU A 1 84 ? 1.430 22.162 -6.052 1.00 61.81 84 LEU A O 1
ATOM 665 N N . GLY A 1 85 ? 1.687 20.378 -4.697 1.00 60.72 85 GLY A N 1
ATOM 666 C CA . GLY A 1 85 ? 2.651 20.987 -3.785 1.00 60.72 85 GLY A CA 1
ATOM 667 C C . GLY A 1 85 ? 4.104 20.933 -4.247 1.00 60.72 85 GLY A C 1
ATOM 668 O O . GLY A 1 85 ? 4.822 21.901 -4.008 1.00 60.72 85 GLY A O 1
ATOM 669 N N . ASP A 1 86 ? 4.549 19.842 -4.888 1.00 64.56 86 ASP A N 1
ATOM 670 C CA . ASP A 1 86 ? 5.973 19.682 -5.215 1.00 64.56 86 ASP A CA 1
ATOM 671 C C . ASP A 1 86 ? 6.248 18.769 -6.434 1.00 64.56 86 ASP A C 1
ATOM 673 O O . ASP A 1 86 ? 5.955 17.571 -6.396 1.00 64.56 86 ASP A O 1
ATOM 677 N N . PRO A 1 87 ? 6.872 19.275 -7.517 1.00 60.47 87 PRO A N 1
ATOM 678 C CA . PRO A 1 87 ? 7.175 18.484 -8.714 1.00 60.47 87 PRO A CA 1
ATOM 679 C C . PRO A 1 87 ? 8.367 17.519 -8.558 1.00 60.47 87 PRO A C 1
ATOM 681 O O . PRO A 1 87 ? 8.596 16.699 -9.444 1.00 60.47 87 PRO A O 1
ATOM 684 N N . GLN A 1 88 ? 9.130 17.592 -7.459 1.00 63.53 88 GLN A N 1
ATOM 685 C CA . GLN A 1 88 ? 10.251 16.681 -7.154 1.00 63.53 88 GLN A CA 1
ATOM 686 C C . GLN A 1 88 ? 9.946 15.697 -6.016 1.00 63.53 88 GLN A C 1
ATOM 688 O O . GLN A 1 88 ? 10.857 15.128 -5.412 1.00 63.53 88 GLN A O 1
ATOM 693 N N . LEU A 1 89 ? 8.668 15.499 -5.698 1.00 72.00 89 LEU A N 1
ATOM 694 C CA . LEU A 1 89 ? 8.267 14.684 -4.564 1.00 72.00 89 LEU A CA 1
ATOM 695 C C . LEU A 1 89 ? 8.619 13.201 -4.769 1.00 72.00 89 LEU A C 1
ATOM 697 O O . LEU A 1 89 ? 8.229 12.583 -5.759 1.00 72.00 89 LEU A O 1
ATOM 701 N N . ASP A 1 90 ? 9.301 12.608 -3.787 1.00 85.81 90 ASP A N 1
ATOM 702 C CA . ASP A 1 90 ? 9.459 11.156 -3.710 1.00 85.81 90 ASP A CA 1
ATOM 703 C C . ASP A 1 90 ? 8.132 10.520 -3.265 1.00 85.81 90 ASP A C 1
ATOM 705 O O . ASP A 1 90 ? 7.753 10.546 -2.086 1.00 85.81 90 ASP A O 1
ATOM 709 N N . TRP A 1 91 ? 7.406 9.939 -4.223 1.00 87.00 91 TRP A N 1
ATOM 710 C CA . TRP A 1 91 ? 6.091 9.340 -3.994 1.00 87.00 91 TRP A CA 1
ATOM 711 C C . TRP A 1 91 ? 6.147 8.164 -3.022 1.00 87.00 91 TRP A C 1
ATOM 713 O O . TRP A 1 91 ? 5.178 7.908 -2.297 1.00 87.00 91 TRP A O 1
ATOM 723 N N . ARG A 1 92 ? 7.291 7.472 -2.957 1.00 87.56 92 ARG A N 1
ATOM 724 C CA . ARG A 1 92 ? 7.525 6.402 -1.984 1.00 87.56 92 ARG A CA 1
ATOM 725 C C . ARG A 1 92 ? 7.497 6.956 -0.561 1.00 87.56 92 ARG A C 1
ATOM 727 O O . ARG A 1 92 ? 6.791 6.413 0.295 1.00 87.56 92 ARG A O 1
ATOM 734 N N . ALA A 1 93 ? 8.231 8.038 -0.305 1.00 87.62 93 ALA A N 1
ATOM 735 C CA . ALA A 1 93 ? 8.248 8.696 0.997 1.00 87.62 93 ALA A CA 1
ATOM 736 C C . ALA A 1 93 ? 6.860 9.243 1.366 1.00 87.62 93 ALA A C 1
ATOM 738 O O . ALA A 1 93 ? 6.376 8.997 2.475 1.00 87.62 93 ALA A O 1
ATOM 739 N N . ALA A 1 94 ? 6.175 9.895 0.420 1.00 87.94 94 ALA A N 1
ATOM 740 C CA . ALA A 1 94 ? 4.821 10.411 0.621 1.00 87.94 94 ALA A CA 1
ATOM 741 C C . ALA A 1 94 ? 3.834 9.302 1.031 1.00 87.94 94 ALA A C 1
ATOM 743 O O . ALA A 1 94 ? 3.091 9.449 2.007 1.00 87.94 94 ALA A O 1
ATOM 744 N N . TYR A 1 95 ? 3.875 8.146 0.357 1.00 89.50 95 TYR A N 1
ATOM 745 C CA . TYR A 1 95 ? 3.042 6.995 0.712 1.00 89.50 95 TYR A CA 1
ATOM 746 C C . TYR A 1 95 ? 3.296 6.512 2.146 1.00 89.50 95 TYR A C 1
ATOM 748 O O . TYR A 1 95 ? 2.348 6.245 2.888 1.00 89.50 95 TYR A O 1
ATOM 756 N N . GLN A 1 96 ? 4.561 6.415 2.566 1.00 90.25 96 GLN A N 1
ATOM 757 C CA . GLN A 1 96 ? 4.914 5.970 3.917 1.00 90.25 96 GLN A CA 1
ATOM 758 C C . GLN A 1 96 ? 4.454 6.951 5.001 1.00 90.25 96 GLN A C 1
ATOM 760 O O . GLN A 1 96 ? 3.966 6.518 6.050 1.00 90.25 96 GLN A O 1
ATOM 765 N N . ILE A 1 97 ? 4.579 8.257 4.751 1.00 90.25 97 ILE A N 1
ATOM 766 C CA . ILE A 1 97 ? 4.103 9.306 5.662 1.00 90.25 97 ILE A CA 1
ATOM 767 C C . ILE A 1 97 ? 2.586 9.192 5.830 1.00 90.25 97 ILE A C 1
ATOM 769 O O . ILE A 1 97 ? 2.103 9.038 6.954 1.00 90.25 97 ILE A O 1
ATOM 773 N N . LEU A 1 98 ? 1.838 9.153 4.724 1.00 89.25 98 LEU A N 1
ATOM 774 C CA . LEU A 1 98 ? 0.376 9.031 4.741 1.00 89.25 98 LEU A CA 1
ATOM 775 C C . LEU A 1 98 ? -0.097 7.735 5.411 1.00 89.25 98 LEU A C 1
ATOM 777 O O . LEU A 1 98 ? -1.070 7.730 6.172 1.00 89.25 98 LEU A O 1
ATOM 781 N N . LEU A 1 99 ? 0.615 6.629 5.186 1.00 91.06 99 LEU A N 1
ATOM 782 C CA . LEU A 1 99 ? 0.327 5.356 5.838 1.00 91.06 99 LEU A CA 1
ATOM 783 C C . LEU A 1 99 ? 0.535 5.435 7.358 1.00 91.06 99 LEU A C 1
ATOM 785 O O . LEU A 1 99 ? -0.286 4.914 8.120 1.00 91.06 99 LEU A O 1
ATOM 789 N N . ARG A 1 100 ? 1.597 6.111 7.810 1.00 91.75 100 ARG A N 1
ATOM 790 C CA . ARG A 1 100 ? 1.865 6.339 9.236 1.00 91.75 100 ARG A CA 1
ATOM 791 C C . ARG A 1 100 ? 0.810 7.246 9.863 1.00 91.75 100 ARG A C 1
ATOM 793 O O . ARG A 1 100 ? 0.308 6.942 10.941 1.00 91.75 100 ARG A O 1
ATOM 800 N N . GLU A 1 101 ? 0.412 8.321 9.197 1.00 90.94 101 GLU A N 1
ATOM 801 C CA . GLU A 1 101 ? -0.665 9.175 9.701 1.00 90.94 101 GLU A CA 1
ATOM 802 C C . GLU A 1 101 ? -1.985 8.420 9.842 1.00 90.94 101 GLU A C 1
ATOM 804 O O . GLU A 1 101 ? -2.702 8.573 10.837 1.00 90.94 101 GLU A O 1
ATOM 809 N N . ARG A 1 102 ? -2.313 7.584 8.852 1.00 91.56 102 ARG A N 1
ATOM 810 C CA . ARG A 1 102 ? -3.495 6.730 8.903 1.00 91.56 102 ARG A CA 1
ATOM 811 C C . ARG A 1 102 ? -3.432 5.780 10.091 1.00 91.56 102 ARG A C 1
ATOM 813 O O . ARG A 1 102 ? -4.416 5.676 10.820 1.00 91.56 102 ARG A O 1
ATOM 820 N N . SER A 1 103 ? -2.298 5.116 10.315 1.00 91.94 103 SER A N 1
ATOM 821 C CA . SER A 1 103 ? -2.158 4.168 11.424 1.00 91.94 103 SER A CA 1
ATOM 822 C C . SER A 1 103 ? -2.295 4.854 12.786 1.00 91.94 103 SER A C 1
ATOM 824 O O . SER A 1 103 ? -2.965 4.319 13.668 1.00 91.94 103 SER A O 1
ATOM 826 N N . VAL A 1 104 ? -1.771 6.075 12.939 1.00 94.00 104 VAL A N 1
ATOM 827 C CA . VAL A 1 104 ? -1.943 6.895 14.150 1.00 94.00 104 VAL A CA 1
ATOM 828 C C . VAL A 1 104 ? -3.415 7.262 14.367 1.00 94.00 104 VAL A C 1
ATOM 830 O O . VAL A 1 104 ? -3.944 7.075 15.466 1.00 94.00 104 VAL A O 1
ATOM 833 N N . LYS A 1 105 ? -4.115 7.724 13.322 1.00 92.19 105 LYS A N 1
ATOM 834 C CA . LYS A 1 105 ? -5.553 8.053 13.383 1.00 92.19 105 LYS A CA 1
ATOM 835 C C . LYS A 1 105 ? -6.396 6.817 13.729 1.00 92.19 105 LYS A C 1
ATOM 837 O O . LYS A 1 105 ? -7.292 6.881 14.577 1.00 92.19 105 LYS A O 1
ATOM 842 N N . GLU A 1 106 ? -6.088 5.670 13.129 1.00 92.25 106 GLU A N 1
ATOM 843 C CA . GLU A 1 106 ? -6.742 4.397 13.432 1.00 92.25 106 GLU A CA 1
ATOM 844 C C . GLU A 1 106 ? -6.471 3.942 14.873 1.00 92.25 106 GLU A C 1
ATOM 846 O O . GLU A 1 106 ? -7.410 3.564 15.573 1.00 92.25 106 GLU A O 1
ATOM 851 N N . ALA A 1 107 ? -5.234 4.034 15.363 1.00 94.56 107 ALA A N 1
ATOM 852 C CA . ALA A 1 107 ? -4.897 3.696 16.745 1.00 94.56 107 ALA A CA 1
ATOM 853 C C . ALA A 1 107 ? -5.650 4.585 17.747 1.00 94.56 107 ALA A C 1
ATOM 855 O O . ALA A 1 107 ? -6.262 4.070 18.686 1.00 94.56 107 ALA A O 1
ATOM 856 N N . ALA A 1 108 ? -5.694 5.897 17.504 1.00 94.50 108 ALA A N 1
ATOM 857 C CA . ALA A 1 108 ? -6.425 6.842 18.341 1.00 94.50 108 ALA A CA 1
ATOM 858 C C . ALA A 1 108 ? -7.936 6.548 18.364 1.00 94.50 108 ALA A C 1
ATOM 860 O O . ALA A 1 108 ? -8.557 6.539 19.427 1.00 94.50 108 ALA A O 1
ATOM 861 N N . SER A 1 109 ? -8.544 6.257 17.209 1.00 93.81 109 SER A N 1
ATOM 862 C CA . SER A 1 109 ? -9.968 5.892 17.148 1.00 93.81 109 SER A CA 1
ATOM 863 C C . SER A 1 109 ? -10.272 4.572 17.866 1.00 93.81 109 SER A C 1
ATOM 865 O O . SER A 1 109 ? -11.254 4.492 18.607 1.00 93.81 109 SER A O 1
ATOM 867 N N . ARG A 1 110 ? -9.407 3.557 17.723 1.00 93.50 110 ARG A N 1
ATOM 868 C CA . ARG A 1 110 ? -9.525 2.278 18.440 1.00 93.50 110 ARG A CA 1
ATOM 869 C C . ARG A 1 110 ? -9.397 2.469 19.950 1.00 93.50 110 ARG A C 1
ATOM 871 O O . ARG A 1 110 ? -10.162 1.856 20.691 1.00 93.50 110 ARG A O 1
ATOM 878 N N . ALA A 1 111 ? -8.481 3.324 20.403 1.00 94.25 111 ALA A N 1
ATOM 879 C CA . ALA A 1 111 ? -8.317 3.655 21.817 1.00 94.25 111 ALA A CA 1
ATOM 880 C C . ALA A 1 111 ? -9.582 4.315 22.389 1.00 94.25 111 ALA A C 1
ATOM 882 O O . ALA A 1 111 ? -10.136 3.817 23.367 1.00 94.25 111 ALA A O 1
ATOM 883 N N . ARG A 1 112 ? -10.116 5.339 21.707 1.00 94.56 112 ARG A N 1
ATOM 884 C CA . ARG A 1 112 ? -11.382 5.998 22.084 1.00 94.56 112 ARG A CA 1
ATOM 885 C C . ARG A 1 112 ? -12.560 5.025 22.133 1.00 94.56 112 ARG A C 1
ATOM 887 O O . ARG A 1 112 ? -13.451 5.163 22.963 1.00 94.56 112 ARG A O 1
ATOM 894 N N . LEU A 1 113 ? -12.604 4.052 21.222 1.00 93.81 113 LEU A N 1
ATOM 895 C CA . LEU A 1 113 ? -13.661 3.044 21.218 1.00 93.81 113 LEU A CA 1
ATOM 896 C C . LEU A 1 113 ? -13.560 2.119 22.439 1.00 93.81 113 LEU A C 1
ATOM 898 O O . LEU A 1 113 ? -14.577 1.836 23.066 1.00 93.81 113 LEU A O 1
ATOM 902 N N . ARG A 1 114 ? -12.348 1.676 22.792 1.00 94.50 114 ARG A N 1
ATOM 903 C CA . ARG A 1 114 ? -12.108 0.845 23.984 1.00 94.50 114 ARG A CA 1
ATOM 904 C C . ARG A 1 114 ? -12.495 1.572 25.266 1.00 94.50 114 ARG A C 1
ATOM 906 O O . ARG A 1 114 ? -13.202 0.991 26.078 1.00 94.50 114 ARG A O 1
ATOM 913 N N . GLU A 1 115 ? -12.099 2.833 25.398 1.00 94.56 115 GLU A N 1
ATOM 914 C CA . GLU A 1 115 ? -12.456 3.688 26.534 1.00 94.56 115 GLU A CA 1
ATOM 915 C C . GLU A 1 115 ? -13.979 3.760 26.723 1.00 94.56 115 GLU A C 1
ATOM 917 O O . GLU A 1 115 ? -14.492 3.437 27.791 1.00 94.56 115 GLU A O 1
ATOM 922 N N . LYS A 1 116 ? -14.729 4.020 25.643 1.00 93.50 116 LYS A N 1
ATOM 923 C CA . LYS A 1 116 ? -16.200 4.029 25.688 1.00 93.50 116 LYS A CA 1
ATOM 924 C C . LYS A 1 116 ? -16.801 2.695 26.134 1.00 93.50 116 LYS A C 1
ATOM 926 O O . LYS A 1 116 ? -17.790 2.695 26.861 1.00 93.50 116 LYS A O 1
ATOM 931 N N . TYR A 1 117 ? -16.252 1.562 25.693 1.00 93.81 117 TYR A N 1
ATOM 932 C CA . TYR A 1 117 ? -16.736 0.252 26.140 1.00 93.81 117 TYR A CA 1
ATOM 933 C C . TYR A 1 117 ? -16.443 0.012 27.623 1.00 93.81 117 TYR A C 1
ATOM 935 O O . TYR A 1 117 ? -17.332 -0.441 28.342 1.00 93.81 117 TYR A O 1
ATOM 943 N N . MET A 1 118 ? -15.249 0.382 28.093 1.00 93.06 118 MET A N 1
ATOM 944 C CA . MET A 1 118 ? -14.885 0.283 29.508 1.00 93.06 118 MET A CA 1
ATOM 945 C C . MET A 1 118 ? -15.803 1.136 30.390 1.00 93.06 118 MET A C 1
ATOM 947 O O . MET A 1 118 ? -16.306 0.642 31.398 1.00 93.06 118 MET A O 1
ATOM 951 N N . ASP A 1 119 ? -16.109 2.367 29.977 1.00 92.25 119 ASP A N 1
ATOM 952 C CA . ASP A 1 119 ? -17.041 3.245 30.692 1.00 92.25 119 ASP A CA 1
ATOM 953 C C . ASP A 1 119 ? -18.453 2.656 30.771 1.00 92.25 119 ASP A C 1
ATOM 955 O O . ASP A 1 119 ? -19.135 2.752 31.797 1.00 92.25 119 ASP A O 1
ATOM 959 N N . LEU A 1 120 ? -18.922 2.036 29.685 1.00 90.31 120 LEU A N 1
ATOM 960 C CA . LEU A 1 120 ? -20.230 1.386 29.655 1.00 90.31 120 LEU A CA 1
ATOM 961 C C . LEU A 1 120 ? -20.281 0.167 30.578 1.00 90.31 120 LEU A C 1
ATOM 963 O O . LEU A 1 120 ? -21.278 -0.013 31.282 1.00 90.31 120 LEU A O 1
ATOM 967 N N . ASP A 1 121 ? -19.228 -0.644 30.616 1.00 89.69 121 ASP A N 1
ATOM 968 C CA . ASP A 1 121 ? -19.159 -1.810 31.497 1.00 89.69 121 ASP A CA 1
ATOM 969 C C . ASP A 1 121 ? -19.005 -1.405 32.970 1.00 89.69 121 ASP A C 1
ATOM 971 O O . ASP A 1 121 ? -19.671 -1.979 33.841 1.00 89.69 121 ASP A O 1
ATOM 975 N N . ALA A 1 122 ? -18.253 -0.340 33.263 1.00 87.94 122 ALA A N 1
ATOM 976 C CA . ALA A 1 122 ? -18.198 0.269 34.592 1.00 87.94 122 ALA A CA 1
ATOM 977 C C . ALA A 1 122 ? -19.587 0.766 35.039 1.00 87.94 122 ALA A C 1
ATOM 979 O O . ALA A 1 122 ? -20.041 0.485 36.148 1.00 87.94 122 ALA A O 1
ATOM 980 N N . ARG A 1 123 ? -20.334 1.435 34.150 1.00 86.50 123 ARG A N 1
ATOM 981 C CA . ARG A 1 123 ? -21.709 1.882 34.437 1.00 86.50 123 ARG A CA 1
ATOM 982 C C . ARG A 1 123 ? -22.683 0.724 34.653 1.00 86.50 123 ARG A C 1
ATOM 984 O O . ARG A 1 123 ? -23.583 0.849 35.482 1.00 86.50 123 ARG A O 1
ATOM 991 N N . LYS A 1 124 ? -22.549 -0.380 33.913 1.00 85.69 124 LYS A N 1
ATOM 992 C CA . LYS A 1 124 ? -23.394 -1.575 34.086 1.00 85.69 124 LYS A CA 1
ATOM 993 C C . LYS A 1 124 ? -23.103 -2.280 35.406 1.00 85.69 124 LYS A C 1
ATOM 995 O O . LYS A 1 124 ? -24.034 -2.555 36.157 1.00 85.69 124 LYS A O 1
ATOM 1000 N N . SER A 1 125 ? -21.829 -2.526 35.699 1.00 81.56 125 SER A N 1
ATOM 1001 C CA . SER A 1 125 ? -21.394 -3.174 36.941 1.00 81.56 125 SER A CA 1
ATOM 1002 C C . SER A 1 125 ? -21.729 -2.341 38.182 1.00 81.56 125 SER A C 1
ATOM 1004 O O . SER A 1 125 ? -22.184 -2.899 39.176 1.00 81.56 125 SER A O 1
ATOM 1006 N N . GLY A 1 126 ? -21.617 -1.009 38.114 1.00 78.69 126 GLY A N 1
ATOM 1007 C CA . GLY A 1 126 ? -22.028 -0.114 39.202 1.00 78.69 126 GLY A CA 1
ATOM 1008 C C . GLY A 1 126 ? -23.538 -0.104 39.475 1.00 78.69 126 GLY A C 1
ATOM 1009 O O . GLY A 1 126 ? -23.957 0.116 40.607 1.00 78.69 126 GLY A O 1
ATOM 1010 N N . LYS A 1 127 ? -24.371 -0.380 38.462 1.00 78.56 127 LYS A N 1
ATOM 1011 C CA . LYS A 1 127 ? -25.836 -0.497 38.601 1.00 78.56 127 LYS A CA 1
ATOM 1012 C C . LYS A 1 127 ? -26.302 -1.912 38.949 1.00 78.56 127 LYS A C 1
ATOM 1014 O O . LYS A 1 127 ? -27.500 -2.135 39.121 1.00 78.56 127 LYS A O 1
ATOM 1019 N N . GLN A 1 128 ? -25.389 -2.878 39.022 1.00 73.25 128 GLN A N 1
ATOM 1020 C CA . GLN A 1 128 ? -25.735 -4.261 39.298 1.00 73.25 128 GLN A CA 1
ATOM 1021 C C . GLN A 1 128 ? -26.023 -4.424 40.796 1.00 73.25 128 GLN A C 1
ATOM 1023 O O . GLN A 1 128 ? -25.117 -4.418 41.628 1.00 73.25 128 GLN A O 1
ATOM 1028 N N . ILE A 1 129 ? -27.307 -4.556 41.140 1.00 69.00 129 ILE A N 1
ATOM 1029 C CA . ILE A 1 129 ? -27.757 -4.819 42.510 1.00 69.00 129 ILE A CA 1
ATOM 1030 C C . ILE A 1 129 ? -27.228 -6.197 42.919 1.00 69.00 129 ILE A C 1
ATOM 1032 O O . ILE A 1 129 ? -27.703 -7.227 42.443 1.00 69.00 129 ILE A O 1
ATOM 1036 N N . LYS A 1 130 ? -26.223 -6.220 43.797 1.00 69.50 130 LYS A N 1
ATOM 1037 C CA . LYS A 1 130 ? -25.757 -7.447 44.445 1.00 69.50 130 LYS A CA 1
ATOM 1038 C C . LYS A 1 130 ? -26.738 -7.773 45.566 1.00 69.50 130 LYS A C 1
ATOM 1040 O O . LYS A 1 130 ? -26.716 -7.124 46.608 1.00 69.50 130 LYS A O 1
ATOM 1045 N N . THR A 1 131 ? -27.612 -8.754 45.361 1.00 62.16 131 THR A N 1
ATOM 1046 C CA . THR A 1 131 ? -28.409 -9.330 46.451 1.00 62.16 131 THR A CA 1
ATOM 1047 C C . THR A 1 131 ? -27.459 -9.944 47.474 1.00 62.16 131 THR A C 1
ATOM 1049 O O . THR A 1 131 ? -26.851 -10.984 47.229 1.00 62.16 131 THR A O 1
ATOM 1052 N N . LEU A 1 132 ? -27.296 -9.271 48.613 1.00 63.56 132 LEU A N 1
ATOM 1053 C CA . LEU A 1 132 ? -26.591 -9.802 49.773 1.00 63.56 132 LEU A CA 1
ATOM 1054 C C . LEU A 1 132 ? -27.469 -10.885 50.410 1.00 63.56 132 LEU A C 1
ATOM 1056 O O . LEU A 1 132 ? -28.263 -10.609 51.306 1.00 63.56 132 LEU A O 1
ATOM 1060 N N . GLU A 1 133 ? -27.334 -12.131 49.956 1.00 62.09 133 GLU A N 1
ATOM 1061 C CA . GLU A 1 133 ? -27.821 -13.281 50.720 1.00 62.09 133 GLU A CA 1
ATOM 1062 C C . GLU A 1 133 ? -26.907 -13.498 51.929 1.00 62.09 133 GLU A C 1
ATOM 1064 O O . GLU A 1 133 ? -25.982 -14.306 51.942 1.00 62.09 133 GLU A O 1
ATOM 1069 N N . LYS A 1 134 ? -27.170 -12.736 52.986 1.00 60.97 134 LYS A N 1
ATOM 1070 C CA . LYS A 1 134 ? -26.808 -13.144 54.338 1.00 60.97 134 LYS A CA 1
ATOM 1071 C C . LYS A 1 134 ? -27.921 -12.719 55.278 1.00 60.97 134 LYS A C 1
ATOM 1073 O O . LYS A 1 134 ? -27.769 -11.818 56.093 1.00 60.97 134 LYS A O 1
ATOM 1078 N N . VAL A 1 135 ? -29.069 -13.376 55.130 1.00 62.16 135 VAL A N 1
ATOM 1079 C CA . VAL A 1 135 ? -30.073 -13.401 56.194 1.00 62.16 135 VAL A CA 1
ATOM 1080 C C . VAL A 1 135 ? -29.403 -14.097 57.386 1.00 62.16 135 VAL A C 1
ATOM 1082 O O . VAL A 1 135 ? -28.954 -15.239 57.229 1.00 62.16 135 VAL A O 1
ATOM 1085 N N . PRO A 1 136 ? -29.258 -13.449 58.556 1.00 61.09 136 PRO A N 1
ATOM 1086 C CA . PRO A 1 136 ? -28.750 -14.125 59.738 1.00 61.09 136 PRO A CA 1
ATOM 1087 C C . PRO A 1 136 ? -29.680 -15.301 60.031 1.00 61.09 136 PRO A C 1
ATOM 1089 O O . PRO A 1 136 ? -30.888 -15.110 60.179 1.00 61.09 136 PRO A O 1
ATOM 1092 N N . ARG A 1 137 ? -29.145 -16.528 60.088 1.00 61.12 137 ARG A N 1
ATOM 1093 C CA . ARG A 1 137 ? -29.912 -17.656 60.624 1.00 61.12 137 ARG A CA 1
ATOM 1094 C C . ARG A 1 137 ? -30.227 -17.306 62.072 1.00 61.12 137 ARG A C 1
ATOM 1096 O O . ARG A 1 137 ? -29.343 -17.360 62.922 1.00 61.12 137 ARG A O 1
ATOM 1103 N N . VAL A 1 138 ? -31.469 -16.911 62.334 1.00 57.84 138 VAL A N 1
ATOM 1104 C CA . VAL A 1 138 ? -31.982 -16.765 63.692 1.00 57.84 138 VAL A CA 1
ATOM 1105 C C . VAL A 1 138 ? -31.995 -18.171 64.276 1.00 57.84 138 VAL A C 1
ATOM 1107 O O . VAL A 1 138 ? -32.859 -18.984 63.951 1.00 57.84 138 VAL A O 1
ATOM 1110 N N . VAL A 1 139 ? -30.986 -18.493 65.083 1.00 55.19 139 VAL A N 1
ATOM 1111 C CA . VAL A 1 139 ? -30.985 -19.712 65.888 1.00 55.19 139 VAL A CA 1
ATOM 1112 C C . VAL A 1 139 ? -31.994 -19.470 67.007 1.00 55.19 139 VAL A C 1
ATOM 1114 O O . VAL A 1 139 ? -31.665 -18.935 68.061 1.00 55.19 139 VAL A O 1
ATOM 1117 N N . SER A 1 140 ? -33.260 -19.780 66.728 1.00 46.09 140 SER A N 1
ATOM 1118 C CA . SER A 1 140 ? -34.330 -19.811 67.722 1.00 46.09 140 SER A CA 1
ATOM 1119 C C . SER A 1 140 ? -34.038 -20.953 68.695 1.00 46.09 140 SER A C 1
ATOM 1121 O O . SER A 1 140 ? -34.278 -22.124 68.411 1.00 46.09 140 SER A O 1
ATOM 1123 N N . GLY A 1 141 ? -33.450 -20.597 69.833 1.00 50.69 141 GLY A N 1
ATOM 1124 C CA . GLY A 1 141 ? -33.459 -21.411 71.035 1.00 50.69 141 GLY A CA 1
ATOM 1125 C C . GLY A 1 141 ? -34.676 -21.063 71.889 1.00 50.69 141 GLY A C 1
ATOM 1126 O O . GLY A 1 141 ? -34.985 -19.889 72.070 1.00 50.69 141 GLY A O 1
ATOM 1127 N N . ARG A 1 142 ? -35.278 -22.108 72.468 1.00 45.66 142 ARG A N 1
ATOM 1128 C CA . ARG A 1 142 ? -36.319 -22.109 73.513 1.00 45.66 142 ARG A CA 1
ATOM 1129 C C . ARG A 1 142 ? -37.725 -21.684 73.081 1.00 45.66 142 ARG A C 1
ATOM 1131 O O . ARG A 1 142 ? -38.006 -20.530 72.785 1.00 45.66 142 ARG A O 1
ATOM 1138 N N . GLY A 1 143 ? -38.620 -22.669 73.107 1.00 42.38 143 GLY A N 1
ATOM 1139 C CA . GLY A 1 143 ? -40.036 -22.476 72.850 1.00 42.38 143 GLY A CA 1
ATOM 1140 C C . GLY A 1 143 ? -40.750 -21.657 73.918 1.00 42.38 143 GLY A C 1
ATOM 1141 O O . GLY A 1 143 ? -40.318 -21.567 75.060 1.00 42.38 143 GLY A O 1
ATOM 1142 N N . SER A 1 144 ? -41.904 -21.136 73.534 1.00 39.22 144 SER A N 1
ATOM 1143 C CA . SER A 1 144 ? -43.148 -21.341 74.264 1.00 39.22 144 SER A CA 1
ATOM 1144 C C . SER A 1 144 ? -44.302 -21.015 73.322 1.00 39.22 144 SER A C 1
ATOM 1146 O O . SER A 1 144 ? -44.132 -20.301 72.335 1.00 39.22 144 SER A O 1
ATOM 1148 N N . ALA A 1 145 ? -45.445 -21.621 73.604 1.00 46.81 145 ALA A N 1
ATOM 1149 C CA . ALA A 1 145 ? -46.681 -21.557 72.849 1.00 46.81 145 ALA A CA 1
ATOM 1150 C C . ALA A 1 145 ? -47.055 -20.148 72.359 1.00 46.81 145 ALA A C 1
ATOM 1152 O O . ALA A 1 145 ? -46.947 -19.179 73.099 1.00 46.81 145 ALA A O 1
ATOM 1153 N N . SER A 1 146 ? -47.630 -20.065 71.160 1.00 38.72 146 SER A N 1
ATOM 1154 C CA . SER A 1 146 ? -48.986 -19.538 70.982 1.00 38.72 146 SER A CA 1
ATOM 1155 C C . SER A 1 146 ? -49.377 -19.567 69.506 1.00 38.72 146 SER A C 1
ATOM 1157 O O . SER A 1 146 ? -48.588 -19.255 68.623 1.00 38.72 146 SER A O 1
ATOM 1159 N N . SER A 1 147 ? -50.617 -20.006 69.312 1.00 45.72 147 SER A N 1
ATOM 1160 C CA . SER A 1 147 ? -51.557 -19.808 68.210 1.00 45.72 147 SER A CA 1
ATOM 1161 C C . SER A 1 147 ? -51.144 -18.971 66.984 1.00 45.72 147 SER A C 1
ATOM 1163 O O . SER A 1 147 ? -50.581 -17.891 67.085 1.00 45.72 147 SER A O 1
ATOM 1165 N N . VAL A 1 148 ? -51.570 -19.432 65.803 1.00 44.78 148 VAL A N 1
ATOM 1166 C CA . VAL A 1 148 ? -52.655 -18.813 65.008 1.00 44.78 148 VAL A CA 1
ATOM 1167 C C . VAL A 1 148 ? -52.641 -19.403 63.584 1.00 44.78 148 VAL A C 1
ATOM 1169 O O . VAL A 1 148 ? -51.728 -19.200 62.797 1.00 44.78 148 VAL A O 1
ATOM 1172 N N . VAL A 1 149 ? -53.702 -20.166 63.303 1.00 46.75 149 VAL A N 1
ATOM 1173 C CA . VAL A 1 149 ? -54.466 -20.256 62.043 1.00 46.75 149 VAL A CA 1
ATOM 1174 C C . VAL A 1 149 ? -53.715 -20.564 60.734 1.00 46.75 149 VAL A C 1
ATOM 1176 O O . VAL A 1 149 ? -53.149 -19.705 60.065 1.00 46.75 149 VAL A O 1
ATOM 1179 N N . LYS A 1 150 ? -53.913 -21.801 60.259 1.00 49.81 150 LYS A N 1
ATOM 1180 C CA . LYS A 1 150 ? -53.895 -22.145 58.830 1.00 49.81 150 LYS A CA 1
ATOM 1181 C C . LYS A 1 150 ? -55.134 -21.552 58.143 1.00 49.81 150 LYS A C 1
ATOM 1183 O O . LYS A 1 150 ? -56.252 -21.918 58.498 1.00 49.81 150 LYS A O 1
ATOM 1188 N N . LYS A 1 151 ? -54.949 -20.762 57.084 1.00 44.16 151 LYS A N 1
ATOM 1189 C CA . LYS A 1 151 ? -55.903 -20.705 55.963 1.00 44.16 151 LYS A CA 1
ATOM 1190 C C . LYS A 1 151 ? -55.150 -20.413 54.665 1.00 44.16 151 LYS A C 1
ATOM 1192 O O . LYS A 1 151 ? -54.383 -19.461 54.586 1.00 44.16 151 LYS A O 1
ATOM 1197 N N . GLY A 1 152 ? -55.302 -21.326 53.707 1.00 43.12 152 GLY A N 1
ATOM 1198 C CA . GLY A 1 152 ? -54.538 -21.387 52.465 1.00 43.12 152 GLY A CA 1
ATOM 1199 C C . GLY A 1 152 ? -54.796 -20.211 51.526 1.00 43.12 152 GLY A C 1
ATOM 1200 O O . GLY A 1 152 ? -55.906 -19.689 51.447 1.00 43.12 152 GLY A O 1
ATOM 1201 N N . GLY A 1 153 ? -53.736 -19.823 50.817 1.00 41.59 153 GLY A N 1
ATOM 1202 C CA . GLY A 1 153 ? -53.753 -18.791 49.791 1.00 41.59 153 GLY A CA 1
ATOM 1203 C C . GLY A 1 153 ? -54.469 -19.242 48.519 1.00 41.59 153 GLY A C 1
ATOM 1204 O O . GLY A 1 153 ? -54.175 -20.296 47.957 1.00 41.59 153 GLY A O 1
ATOM 1205 N N . LEU A 1 154 ? -55.385 -18.391 48.064 1.00 51.16 154 LEU A N 1
ATOM 1206 C CA . LEU A 1 154 ? -55.906 -18.325 46.703 1.00 51.16 154 LEU A CA 1
ATOM 1207 C C . LEU A 1 154 ? -55.193 -17.182 45.960 1.00 51.16 154 LEU A C 1
ATOM 1209 O O . LEU A 1 154 ? -54.819 -16.190 46.577 1.00 51.16 154 LEU A O 1
ATOM 1213 N N . MET A 1 155 ? -55.092 -17.331 44.633 1.00 49.47 155 MET A N 1
ATOM 1214 C CA . MET A 1 155 ? -54.426 -16.476 43.628 1.00 49.47 155 MET A CA 1
ATOM 1215 C C . MET A 1 155 ? -52.914 -16.740 43.490 1.00 49.47 155 MET A C 1
ATOM 1217 O O . MET A 1 155 ? -52.097 -16.258 44.259 1.00 49.47 155 MET A O 1
ATOM 1221 N N . GLY A 1 156 ? -52.436 -17.556 42.545 1.00 43.69 156 GLY A N 1
ATOM 1222 C CA . GLY A 1 156 ? -52.913 -17.725 41.168 1.00 43.69 156 GLY A CA 1
ATOM 1223 C C . GLY A 1 156 ? -52.287 -16.648 40.281 1.00 43.69 156 GLY A C 1
ATOM 1224 O O . GLY A 1 156 ? -52.947 -15.692 39.895 1.00 43.69 156 GLY A O 1
ATOM 1225 N N . LYS A 1 157 ? -50.980 -16.788 40.023 1.00 47.91 157 LYS A N 1
ATOM 1226 C CA . LYS A 1 157 ? -50.178 -15.920 39.151 1.00 47.91 157 LYS A CA 1
ATOM 1227 C C . LYS A 1 157 ? -50.768 -15.881 37.740 1.00 47.91 157 LYS A C 1
ATOM 1229 O O . LYS A 1 157 ? -50.796 -16.895 37.044 1.00 47.91 157 LYS A O 1
ATOM 1234 N N . ALA A 1 158 ? -51.176 -14.686 37.333 1.00 45.59 158 ALA A N 1
ATOM 1235 C CA . ALA A 1 158 ? -51.507 -14.337 35.967 1.00 45.59 158 ALA A CA 1
ATOM 1236 C C . ALA A 1 158 ? -50.240 -14.164 35.104 1.00 45.59 158 ALA A C 1
ATOM 1238 O O . ALA A 1 158 ? -49.211 -13.675 35.565 1.00 45.59 158 ALA A O 1
ATOM 1239 N N . MET A 1 159 ? -50.409 -14.537 33.833 1.00 47.28 159 MET A N 1
ATOM 1240 C CA . MET A 1 159 ? -49.639 -14.185 32.634 1.00 47.28 159 MET A CA 1
ATOM 1241 C C . MET A 1 159 ? -48.246 -14.798 32.412 1.00 47.28 159 MET A C 1
ATOM 1243 O O . MET A 1 159 ? -47.196 -14.219 32.675 1.00 47.28 159 MET A O 1
ATOM 1247 N N . LYS A 1 160 ? -48.286 -15.955 31.735 1.00 40.72 160 LYS A N 1
ATOM 1248 C CA . LYS A 1 160 ? -47.439 -16.254 30.571 1.00 40.72 160 LYS A CA 1
ATOM 1249 C C . LYS A 1 160 ? -47.954 -15.478 29.341 1.00 40.72 160 LYS A C 1
ATOM 1251 O O . LYS A 1 160 ? -49.160 -15.439 29.123 1.00 40.72 160 LYS A O 1
ATOM 1256 N N . GLY A 1 161 ? -47.029 -14.979 28.516 1.00 36.72 161 GLY A N 1
ATOM 1257 C CA . GLY A 1 161 ? -47.250 -14.362 27.195 1.00 36.72 161 GLY A CA 1
ATOM 1258 C C . GLY A 1 161 ? -46.736 -12.915 27.193 1.00 36.72 161 GLY A C 1
ATOM 1259 O O . GLY A 1 161 ? -47.223 -12.114 27.968 1.00 36.72 161 GLY A O 1
ATOM 1260 N N . ALA A 1 162 ? -45.724 -12.489 26.439 1.00 39.34 162 ALA A N 1
ATOM 1261 C CA . ALA A 1 162 ? -45.285 -12.926 25.128 1.00 39.34 162 ALA A CA 1
ATOM 1262 C C . ALA A 1 162 ? -43.757 -12.805 24.985 1.00 39.34 162 ALA A C 1
ATOM 1264 O O . ALA A 1 162 ? -43.168 -11.750 25.207 1.00 39.34 162 ALA A O 1
ATOM 1265 N N . VAL A 1 163 ? -43.130 -13.894 24.547 1.00 44.53 163 VAL A N 1
ATOM 1266 C CA . VAL A 1 163 ? -41.869 -13.849 23.808 1.00 44.53 163 VAL A CA 1
ATOM 1267 C C . VAL A 1 163 ? -42.261 -13.787 22.336 1.00 44.53 163 VAL A C 1
ATOM 1269 O O . VAL A 1 163 ? -42.910 -14.714 21.862 1.00 44.53 163 VAL A O 1
ATOM 1272 N N . SER A 1 164 ? -41.906 -12.693 21.657 1.00 46.84 164 SER A N 1
ATOM 1273 C CA . SER A 1 164 ? -41.575 -12.597 20.220 1.00 46.84 164 SER A CA 1
ATOM 1274 C C . SER A 1 164 ? -41.972 -11.224 19.666 1.00 46.84 164 SER A C 1
ATOM 1276 O O . SER A 1 164 ? -43.085 -11.046 19.186 1.00 46.84 164 SER A O 1
ATOM 1278 N N . ALA A 1 165 ? -41.061 -10.247 19.743 1.00 44.84 165 ALA A N 1
ATOM 1279 C CA . ALA A 1 165 ? -41.003 -9.099 18.828 1.00 44.84 165 ALA A CA 1
ATOM 1280 C C . ALA A 1 165 ? -39.768 -8.232 19.127 1.00 44.84 165 ALA A C 1
ATOM 1282 O O . ALA A 1 165 ? -39.852 -7.272 19.886 1.00 44.84 165 ALA A O 1
ATOM 1283 N N . SER A 1 166 ? -38.615 -8.566 18.539 1.00 42.00 166 SER A N 1
ATOM 1284 C CA . SER A 1 166 ? -37.662 -7.587 17.970 1.00 42.00 166 SER A CA 1
ATOM 1285 C C . SER A 1 166 ? -36.363 -8.272 17.556 1.00 42.00 166 SER A C 1
ATOM 1287 O O . SER A 1 166 ? -35.310 -8.103 18.159 1.00 42.00 166 SER A O 1
ATOM 1289 N N . LEU A 1 167 ? -36.444 -9.034 16.468 1.00 44.28 167 LEU A N 1
ATOM 1290 C CA . LEU A 1 167 ? -35.310 -9.241 15.578 1.00 44.28 167 LEU A CA 1
ATOM 1291 C C . LEU A 1 167 ? -35.817 -8.963 14.157 1.00 44.28 167 LEU A C 1
ATOM 1293 O O . LEU A 1 167 ? -36.268 -9.856 13.447 1.00 44.28 167 LEU A O 1
ATOM 1297 N N . ARG A 1 168 ? -35.821 -7.688 13.756 1.00 44.12 168 ARG A N 1
ATOM 1298 C CA . ARG A 1 168 ? -35.901 -7.303 12.342 1.00 44.12 168 ARG A CA 1
ATOM 1299 C C . ARG A 1 168 ? -34.702 -6.434 12.017 1.00 44.12 168 ARG A C 1
ATOM 1301 O O . ARG A 1 168 ? -34.678 -5.230 12.251 1.00 44.12 168 ARG A O 1
ATOM 1308 N N . VAL A 1 169 ? -33.697 -7.120 11.495 1.00 45.91 169 VAL A N 1
ATOM 1309 C CA . VAL A 1 169 ? -32.536 -6.568 10.813 1.00 45.91 169 VAL A CA 1
ATOM 1310 C C . VAL A 1 169 ? -33.042 -5.710 9.650 1.00 45.91 169 VAL A C 1
ATOM 1312 O O . VAL A 1 169 ? -33.747 -6.202 8.769 1.00 45.91 169 VAL A O 1
ATOM 1315 N N . HIS A 1 170 ? -32.714 -4.419 9.659 1.00 41.22 170 HIS A N 1
ATOM 1316 C CA . HIS A 1 170 ? -32.862 -3.558 8.489 1.00 41.22 170 HIS A CA 1
ATOM 1317 C C . HIS A 1 170 ? -31.789 -3.940 7.462 1.00 41.22 170 HIS A C 1
ATOM 1319 O O . HIS A 1 170 ? -30.636 -3.529 7.563 1.00 41.22 170 HIS A O 1
ATOM 1325 N N . ALA A 1 171 ? -32.184 -4.739 6.473 1.00 40.16 171 ALA A N 1
ATOM 1326 C CA . ALA A 1 171 ? -31.473 -4.896 5.212 1.00 40.16 171 ALA A CA 1
ATOM 1327 C C . ALA A 1 171 ? -32.007 -3.845 4.223 1.00 40.16 171 ALA A C 1
ATOM 1329 O O . ALA A 1 171 ? -33.050 -4.032 3.602 1.00 40.16 171 ALA A O 1
ATOM 1330 N N . GLY A 1 172 ? -31.310 -2.714 4.102 1.00 37.38 172 GLY A N 1
ATOM 1331 C CA . GLY A 1 172 ? -31.568 -1.703 3.075 1.00 37.38 172 GLY A CA 1
ATOM 1332 C C . GLY A 1 172 ? -30.729 -1.979 1.830 1.00 37.38 172 GLY A C 1
ATOM 1333 O O . GLY A 1 172 ? -29.568 -1.586 1.770 1.00 37.38 172 GLY A O 1
ATOM 1334 N N . SER A 1 173 ? -31.312 -2.670 0.847 1.00 39.41 173 SER A N 1
ATOM 1335 C CA . SER A 1 173 ? -30.722 -2.892 -0.477 1.00 39.41 173 SER A CA 1
ATOM 1336 C C . SER A 1 173 ? -31.155 -1.806 -1.471 1.00 39.41 173 SER A C 1
ATOM 1338 O O . SER A 1 173 ? -32.327 -1.446 -1.544 1.00 39.41 173 SER A O 1
ATOM 1340 N N . ARG A 1 174 ? -30.161 -1.316 -2.224 1.00 47.47 174 ARG A N 1
ATOM 1341 C CA . ARG A 1 174 ? -30.171 -0.659 -3.547 1.00 47.47 174 ARG A CA 1
ATOM 1342 C C . ARG A 1 174 ? -31.529 -0.391 -4.219 1.00 47.47 174 ARG A C 1
ATOM 1344 O O . ARG A 1 174 ? -32.269 -1.313 -4.550 1.00 47.47 174 ARG A O 1
ATOM 1351 N N . LYS A 1 175 ? -31.687 0.843 -4.710 1.00 44.62 175 LYS A N 1
ATOM 1352 C CA . LYS A 1 175 ? -32.380 1.114 -5.979 1.00 44.62 175 LYS A CA 1
ATOM 1353 C C . LYS A 1 175 ? -31.494 1.964 -6.885 1.00 44.62 175 LYS A C 1
ATOM 1355 O O . LYS A 1 175 ? -31.336 3.159 -6.673 1.00 44.62 175 LYS A O 1
ATOM 1360 N N . GLY A 1 176 ? -30.920 1.315 -7.896 1.00 40.62 176 GLY A N 1
ATOM 1361 C CA . GLY A 1 176 ? -30.573 1.980 -9.144 1.00 40.6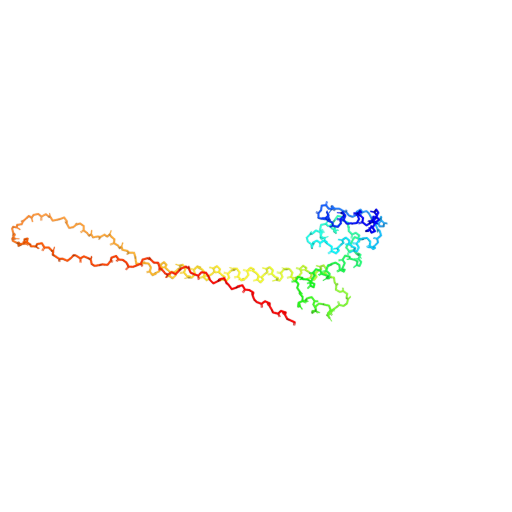2 176 GLY A CA 1
ATOM 1362 C C . GLY A 1 176 ? -31.844 2.152 -9.974 1.00 40.62 176 GLY A C 1
ATOM 1363 O O . GLY A 1 176 ? -32.702 1.268 -9.991 1.00 40.62 176 GLY A O 1
ATOM 1364 N N . A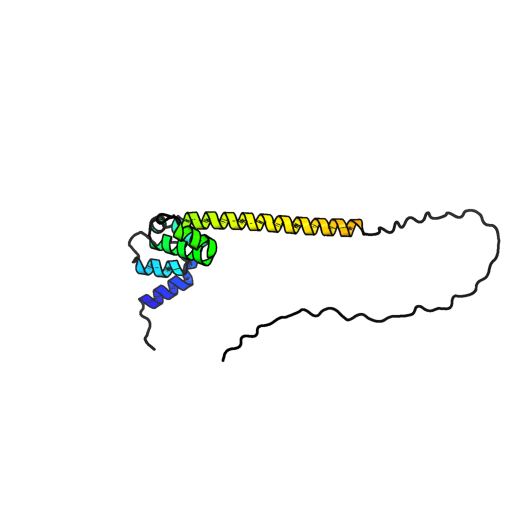RG A 1 177 ? -31.962 3.289 -10.655 1.00 48.47 177 ARG A N 1
ATOM 1365 C CA . ARG A 1 177 ? -32.954 3.514 -11.704 1.00 48.47 177 ARG A CA 1
ATOM 1366 C C . ARG A 1 177 ? -32.201 4.096 -12.895 1.00 48.47 177 ARG A C 1
ATOM 1368 O O . ARG A 1 177 ? -31.777 5.243 -12.853 1.00 48.47 177 ARG A O 1
ATOM 1375 N N . ARG A 1 178 ? -31.969 3.251 -13.899 1.00 46.31 178 ARG A N 1
ATOM 1376 C CA . ARG A 1 178 ? -31.724 3.671 -15.279 1.00 46.31 178 ARG A CA 1
ATOM 1377 C C . ARG A 1 178 ? -33.084 3.758 -15.967 1.00 46.31 178 ARG A C 1
ATOM 1379 O O . ARG A 1 178 ? -33.880 2.828 -15.830 1.00 46.31 178 ARG A O 1
ATOM 1386 N N . ALA A 1 179 ? -33.297 4.842 -16.691 1.00 54.75 179 ALA A N 1
ATOM 1387 C CA . ALA A 1 179 ? -33.835 4.830 -18.042 1.00 54.75 179 ALA A CA 1
ATOM 1388 C C . ALA A 1 179 ? -32.948 5.796 -18.829 1.00 54.75 179 ALA A C 1
ATOM 1390 O O . ALA A 1 179 ? -32.651 6.870 -18.256 1.00 54.75 179 ALA A O 1
#

Sequence (179 aa):
MPLASLKQLCLNSCSKHIRRLDSLGDEGLLPVAVIAQLLKHVLPDHLLKLEERSPWLAQTAEAQAAWQAHVLRVFPRSGEEYELGDPQLDWRAAYQILLRERSVKEAASRARLREKYMDLDARKSGKQIKTLEKVPRVVSGRGSASSVVKKGGLMGKAMKGAVSASLRVHAGSRKGRRA

pLDDT: mean 74.35, std 18.24, range [36.72, 94.56]

InterPro domains:
  IPR010684 RNA polymerase II transcription factor SIII, subunit A [PF06881] (26-129)